Protein AF-A0A2V8T341-F1 (afdb_monomer)

Mean predicted aligned error: 6.02 Å

Radius of gyration: 18.94 Å; Cα contacts (8 Å, |Δi|>4): 83; chains: 1; bounding box: 45×25×47 Å

Nearest PDB structures (foldseek):
  7u1c-assembly1_A  TM=9.265E-01  e=1.200E-01  Caulobacter vibrioides
  6kjt-assembly1_D  TM=8.997E-01  e=2.477E-01  Jeotgalibacillus marinus
  4p85-assembly1_A  TM=9.113E-01  e=9.250E-01  metagenome
  9f07-assembly1_C  TM=2.945E-01  e=5.850E+00  Homo sapiens
  8acc-assembly1_A  TM=2.704E-01  e=7.128E+00  Sweet potato mild mottle virus

Foldseek 3Di:
DVVVQVVQQVCCVVVVDQWDKDFDDDDPDTPDIDIGGALDPPPHGHGGDPPRDDDCVPVCCVPPVVVVVVVVVVCPDVPNPDD

Solvent-accessible surface area (backbone atoms only — not comparable to full-atom values): 5126 Å² total; per-residue (Å²): 97,70,67,58,55,53,50,53,52,51,39,36,75,70,62,77,43,66,42,54,71,54,76,40,70,56,96,96,40,79,79,37,70,53,44,39,58,24,73,31,70,74,97,52,76,37,70,31,46,89,83,60,88,73,88,59,67,78,52,43,44,69,73,44,53,48,47,51,51,52,56,49,56,56,66,67,40,95,72,70,81,68,130

Secondary structure (DSSP, 8-state):
-HHHHHHHHHHHHHTS-SEEEEEEEETTEEEEEEEEEEEE-SSS-EE--TT-----GGGHIIIIIIHHHHHHHHHTSTTS---

pLDDT: mean 91.84, std 13.33, range [42.53, 98.62]

Structure (mmCIF, N/CA/C/O backbone):
data_AF-A0A2V8T341-F1
#
_entry.id   AF-A0A2V8T341-F1
#
loop_
_atom_site.group_PDB
_atom_site.id
_atom_site.type_symbol
_atom_site.label_atom_id
_atom_site.label_alt_id
_atom_site.label_comp_id
_atom_site.label_asym_id
_atom_site.label_entity_id
_atom_site.label_seq_id
_atom_site.pdbx_PDB_ins_code
_atom_site.Cartn_x
_atom_site.Cartn_y
_atom_site.Cartn_z
_atom_site.occupancy
_atom_site.B_iso_or_equiv
_atom_site.auth_seq_id
_atom_site.auth_comp_id
_atom_site.auth_asym_id
_atom_site.auth_atom_id
_atom_site.pdbx_PDB_model_num
ATOM 1 N N . SER A 1 1 ? -9.096 6.942 -10.668 1.00 75.31 1 SER A N 1
ATOM 2 C CA . SER A 1 1 ? -7.993 5.972 -10.835 1.00 75.31 1 SER A CA 1
ATOM 3 C C . SER A 1 1 ? -6.823 6.536 -11.630 1.00 75.31 1 SER A C 1
ATOM 5 O O . SER A 1 1 ? -5.738 6.623 -11.081 1.00 75.31 1 SER A O 1
ATOM 7 N N . LYS A 1 2 ? -7.017 6.981 -12.884 1.00 86.81 2 LYS A N 1
ATOM 8 C CA . LYS A 1 2 ? -5.917 7.311 -13.817 1.00 86.81 2 LYS A CA 1
ATOM 9 C C . LYS A 1 2 ? -4.852 8.273 -13.265 1.00 86.81 2 LYS A C 1
ATOM 11 O O . LYS A 1 2 ? -3.673 8.040 -13.496 1.00 86.81 2 LYS A O 1
ATOM 16 N N . ILE A 1 3 ? -5.252 9.293 -12.496 1.00 96.12 3 ILE A N 1
ATOM 17 C CA . ILE A 1 3 ? -4.316 10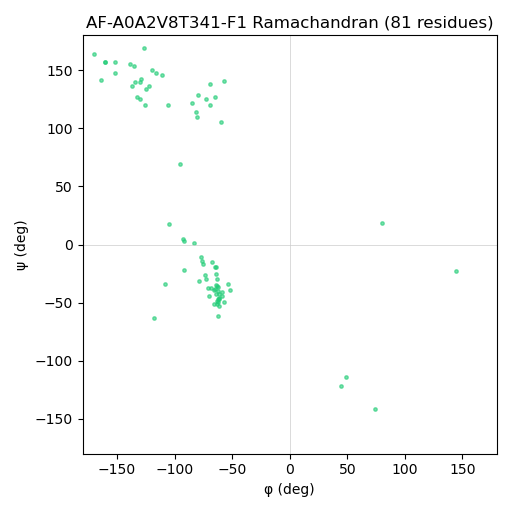.215 -11.824 1.00 96.12 3 ILE A CA 1
ATOM 18 C C . ILE A 1 3 ? -3.454 9.468 -10.794 1.00 96.12 3 ILE A C 1
ATOM 20 O O . ILE A 1 3 ? -2.233 9.580 -10.842 1.00 96.12 3 ILE A O 1
ATOM 24 N N . ILE A 1 4 ? -4.067 8.657 -9.925 1.00 97.38 4 ILE A N 1
ATOM 25 C CA . ILE A 1 4 ? -3.361 7.861 -8.910 1.00 97.38 4 ILE A CA 1
ATOM 26 C C . ILE A 1 4 ? -2.414 6.859 -9.572 1.00 97.38 4 ILE A C 1
ATOM 28 O O . ILE A 1 4 ? -1.232 6.857 -9.242 1.00 97.38 4 ILE A O 1
ATOM 32 N N . SER A 1 5 ? -2.887 6.083 -10.556 1.00 97.56 5 SER A N 1
ATOM 33 C CA . S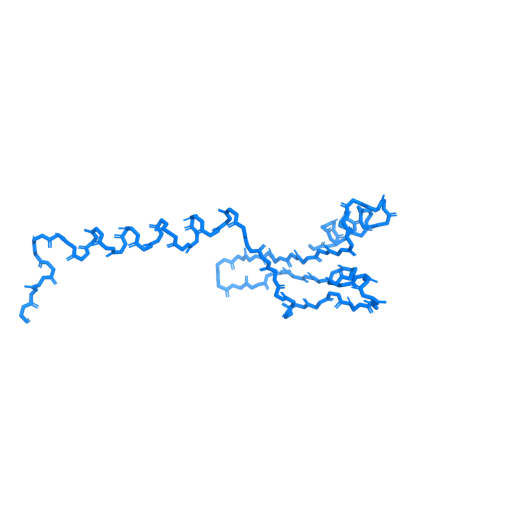ER A 1 5 ? -2.017 5.143 -11.273 1.00 97.56 5 SER A CA 1
ATOM 34 C C . SER A 1 5 ? -0.842 5.869 -11.937 1.00 97.56 5 SER A C 1
ATOM 36 O O . SER A 1 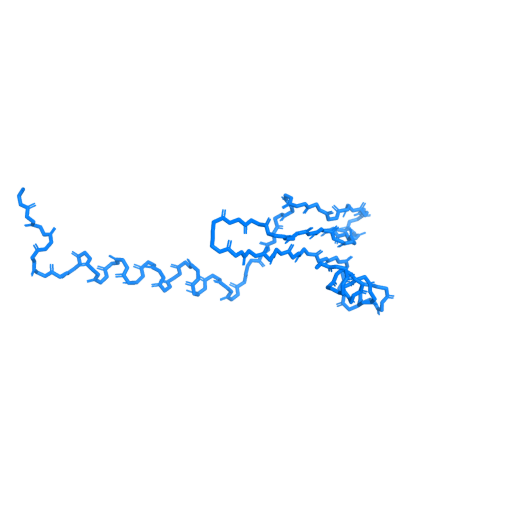5 ? 0.294 5.431 -11.794 1.00 97.56 5 SER A O 1
ATOM 38 N N . SER A 1 6 ? -1.076 7.013 -12.596 1.00 97.75 6 SER A N 1
ATOM 39 C CA . SER A 1 6 ? 0.001 7.781 -13.240 1.00 97.75 6 SER A CA 1
ATOM 40 C C . SER A 1 6 ? 1.018 8.345 -12.245 1.00 97.75 6 SER A C 1
ATOM 42 O O . SER A 1 6 ? 2.218 8.313 -12.511 1.00 97.75 6 SER A O 1
ATOM 44 N N . TYR A 1 7 ? 0.557 8.811 -11.082 1.00 98.25 7 TYR A N 1
ATOM 45 C CA . TYR A 1 7 ? 1.429 9.309 -10.027 1.00 98.25 7 TYR A CA 1
ATOM 46 C C . TYR A 1 7 ? 2.294 8.181 -9.457 1.00 98.25 7 TYR A C 1
ATOM 48 O O . TYR A 1 7 ? 3.518 8.296 -9.453 1.00 98.25 7 TYR A O 1
ATOM 56 N N . LEU A 1 8 ? 1.682 7.057 -9.073 1.00 98.25 8 LEU A N 1
ATOM 57 C CA . LEU A 1 8 ? 2.403 5.898 -8.542 1.00 98.25 8 LEU A CA 1
ATOM 58 C C . LEU A 1 8 ? 3.391 5.328 -9.564 1.00 98.25 8 LEU A C 1
ATOM 60 O O . LEU A 1 8 ? 4.532 5.051 -9.213 1.00 98.25 8 LEU A O 1
ATOM 64 N N . GLN A 1 9 ? 3.002 5.220 -10.838 1.00 98.12 9 GLN A N 1
ATOM 65 C CA . GLN A 1 9 ? 3.918 4.829 -11.914 1.00 98.12 9 GLN A CA 1
ATOM 66 C C . GLN A 1 9 ? 5.106 5.790 -12.036 1.00 98.12 9 GLN A C 1
ATOM 68 O O . GLN A 1 9 ? 6.232 5.335 -12.233 1.00 98.12 9 GLN A O 1
ATOM 73 N N . SER A 1 10 ? 4.881 7.101 -11.899 1.00 98.44 10 SER A N 1
ATOM 74 C CA . SER A 1 10 ? 5.964 8.088 -11.954 1.00 98.44 10 SER A CA 1
ATOM 75 C C . SER A 1 10 ? 6.936 7.948 -10.779 1.00 98.44 10 SER A C 1
ATOM 77 O O . SER A 1 10 ? 8.145 8.011 -10.983 1.00 98.44 10 SER A O 1
ATOM 79 N N . GLU A 1 11 ? 6.439 7.663 -9.574 1.00 98.62 11 GLU A N 1
ATOM 80 C CA . GLU A 1 11 ? 7.272 7.443 -8.388 1.00 98.62 11 GLU A CA 1
ATOM 81 C C . GLU A 1 11 ? 8.042 6.118 -8.455 1.00 98.62 11 GLU A C 1
ATOM 83 O O . GLU A 1 11 ? 9.223 6.070 -8.105 1.00 98.62 11 GLU A O 1
ATOM 88 N N . ILE A 1 12 ? 7.424 5.066 -9.002 1.00 98.44 12 ILE A N 1
ATOM 89 C CA . ILE A 1 12 ? 8.107 3.800 -9.302 1.00 98.44 12 ILE A CA 1
ATOM 90 C C . ILE A 1 12 ? 9.236 4.039 -10.311 1.00 98.44 12 ILE A C 1
ATOM 92 O O . ILE A 1 12 ? 10.360 3.591 -10.098 1.00 98.44 12 ILE A O 1
ATOM 96 N N . ALA A 1 13 ? 8.980 4.797 -11.383 1.00 98.00 13 ALA A N 1
ATOM 97 C CA . ALA A 1 13 ? 10.003 5.140 -12.371 1.00 98.00 13 ALA A CA 1
ATOM 98 C C . ALA A 1 13 ? 11.143 5.992 -11.780 1.00 98.00 13 ALA A C 1
ATOM 100 O O . ALA A 1 13 ? 12.281 5.891 -12.237 1.00 98.00 13 ALA A O 1
ATOM 101 N N . ARG A 1 14 ? 10.860 6.803 -10.750 1.00 98.19 14 ARG A N 1
ATOM 102 C CA . ARG A 1 14 ? 11.868 7.559 -9.984 1.00 98.19 14 ARG A CA 1
ATOM 103 C C . ARG A 1 14 ? 12.648 6.704 -8.982 1.00 98.19 14 ARG A C 1
ATOM 105 O O . ARG A 1 14 ? 13.649 7.183 -8.457 1.00 98.19 14 ARG A O 1
ATOM 112 N N . GLY A 1 15 ? 12.222 5.467 -8.727 1.00 97.50 15 GLY A N 1
ATOM 113 C CA . GLY A 1 15 ? 12.856 4.565 -7.767 1.00 97.50 15 GLY A CA 1
ATOM 114 C C . GLY A 1 15 ? 12.475 4.833 -6.309 1.00 97.50 15 GLY A C 1
ATOM 115 O O . GLY A 1 15 ? 13.184 4.379 -5.415 1.00 97.50 15 GLY A O 1
ATOM 116 N N . SER A 1 16 ? 11.376 5.553 -6.051 1.00 98.19 16 SER A N 1
ATOM 117 C CA . SER A 1 16 ? 10.900 5.837 -4.688 1.00 98.19 16 SER A CA 1
ATOM 118 C C . SER A 1 16 ? 10.479 4.556 -3.947 1.00 98.19 16 SER A C 1
ATOM 120 O O . SER A 1 16 ? 10.675 4.437 -2.740 1.00 98.19 16 SER A O 1
ATOM 122 N N . PHE A 1 17 ? 9.913 3.591 -4.676 1.00 96.56 17 PHE A N 1
ATOM 123 C CA . PHE A 1 17 ? 9.551 2.246 -4.217 1.00 96.56 17 PHE A CA 1
ATOM 124 C C . PHE A 1 17 ? 9.400 1.310 -5.434 1.00 96.56 17 PHE A C 1
ATOM 126 O O . PHE A 1 17 ? 9.166 1.790 -6.545 1.00 96.56 17 PHE A O 1
ATOM 133 N N . PRO A 1 18 ? 9.537 -0.019 -5.267 1.00 97.25 18 PRO A N 1
ATOM 134 C CA . PRO A 1 18 ? 9.528 -0.965 -6.389 1.00 97.25 18 PRO A CA 1
ATOM 135 C C . PRO A 1 18 ? 8.139 -1.199 -6.999 1.00 97.25 18 PRO A C 1
ATOM 137 O O . PRO A 1 18 ? 8.021 -1.535 -8.179 1.00 97.25 18 PRO A O 1
ATOM 140 N N . GLY A 1 19 ? 7.090 -1.017 -6.202 1.00 97.62 19 GLY A N 1
ATOM 141 C CA . GLY A 1 19 ? 5.706 -1.225 -6.594 1.00 97.62 19 GLY A CA 1
ATOM 142 C C . GLY A 1 19 ? 4.746 -0.691 -5.540 1.00 97.62 19 GLY A C 1
ATOM 143 O O . GLY A 1 19 ? 5.145 -0.408 -4.409 1.00 97.62 19 GLY A O 1
ATOM 144 N N . ALA A 1 20 ? 3.487 -0.528 -5.926 1.00 97.38 20 ALA A N 1
ATOM 145 C CA . ALA A 1 20 ? 2.425 -0.047 -5.056 1.00 97.38 20 ALA A CA 1
ATOM 146 C C . ALA A 1 20 ? 1.069 -0.592 -5.505 1.00 97.38 20 ALA A C 1
ATOM 148 O O . ALA A 1 20 ? 0.814 -0.750 -6.699 1.00 97.38 20 ALA A O 1
ATOM 149 N N . GLN A 1 21 ? 0.189 -0.806 -4.535 1.00 97.38 21 GLN A N 1
ATOM 150 C CA . GLN A 1 21 ? -1.220 -1.108 -4.742 1.00 97.38 21 GLN A CA 1
ATOM 151 C C . GLN A 1 21 ? -2.058 0.023 -4.150 1.00 97.38 21 GLN A C 1
ATOM 153 O O . GLN A 1 21 ? -1.680 0.622 -3.140 1.00 97.38 21 GLN A O 1
ATOM 158 N N . TYR A 1 22 ? -3.204 0.305 -4.759 1.00 97.00 22 TYR A N 1
ATOM 159 C CA . TYR A 1 22 ? -4.207 1.163 -4.147 1.00 97.00 22 TYR A CA 1
ATOM 160 C C . TYR A 1 22 ? -5.614 0.621 -4.364 1.00 97.00 22 TYR A C 1
ATOM 162 O O . TYR A 1 22 ? -5.889 -0.061 -5.349 1.00 97.00 22 TYR A O 1
ATOM 170 N N . ILE A 1 23 ? -6.507 1.008 -3.458 1.00 96.12 23 ILE A N 1
ATOM 171 C CA . ILE A 1 23 ? -7.946 0.796 -3.558 1.00 96.12 23 ILE A CA 1
ATOM 172 C C . ILE A 1 23 ? -8.660 2.099 -3.195 1.00 96.12 23 ILE A C 1
ATOM 174 O O . ILE A 1 23 ? -8.242 2.825 -2.292 1.00 96.12 23 ILE A O 1
ATOM 178 N N . ILE A 1 24 ? -9.721 2.415 -3.926 1.00 96.06 24 ILE A N 1
ATOM 179 C CA . ILE A 1 24 ? -10.635 3.520 -3.663 1.00 96.06 24 ILE A CA 1
ATOM 180 C C . ILE A 1 24 ? -12.029 2.911 -3.609 1.00 96.06 24 ILE A C 1
ATOM 182 O O . ILE A 1 24 ? -12.486 2.306 -4.582 1.00 96.06 24 ILE A O 1
ATOM 186 N N . GLY A 1 25 ? -12.685 3.064 -2.465 1.00 95.44 25 GLY A N 1
ATOM 187 C CA . GLY A 1 25 ? -14.037 2.579 -2.235 1.00 95.44 25 GLY A CA 1
ATOM 188 C C . GLY A 1 25 ? -14.991 3.712 -1.887 1.00 95.44 25 GLY A C 1
ATOM 189 O O . GLY A 1 25 ? -14.586 4.711 -1.292 1.00 95.44 25 GLY A O 1
ATOM 190 N N . GLU A 1 26 ? -16.251 3.523 -2.248 1.00 96.25 26 GLU A N 1
ATOM 191 C CA . GLU A 1 26 ? -17.384 4.339 -1.822 1.00 96.25 26 GLU A CA 1
ATOM 192 C C . GLU A 1 26 ? -18.496 3.382 -1.368 1.00 96.25 26 GLU A C 1
ATOM 194 O O . GLU A 1 26 ? -18.834 2.425 -2.070 1.00 96.25 26 GLU A O 1
ATOM 199 N N . ASP A 1 27 ? -19.005 3.581 -0.151 1.00 93.88 27 ASP A N 1
ATOM 200 C CA . ASP A 1 27 ? -19.899 2.648 0.545 1.00 93.88 27 ASP A CA 1
ATOM 201 C C . ASP A 1 27 ? -19.388 1.190 0.542 1.00 93.88 27 ASP A C 1
ATOM 203 O O . ASP A 1 27 ? -18.370 0.876 1.158 1.00 93.88 27 ASP A O 1
ATOM 207 N N . GLN A 1 28 ? -20.108 0.286 -0.130 1.00 92.75 28 GLN A N 1
ATOM 208 C CA . GLN A 1 28 ? -19.781 -1.139 -0.252 1.00 92.75 28 GLN A CA 1
ATOM 209 C C . GLN A 1 28 ? -19.228 -1.498 -1.638 1.00 92.75 28 GLN A C 1
ATOM 211 O O . GLN A 1 28 ? -19.254 -2.665 -2.031 1.00 92.75 28 GLN A O 1
ATOM 216 N N . GLN A 1 29 ? -18.767 -0.509 -2.407 1.00 96.44 29 GLN A N 1
ATOM 217 C CA . GLN A 1 29 ? -18.273 -0.713 -3.764 1.00 96.44 29 GLN A CA 1
ATOM 218 C C . GLN A 1 29 ? -16.834 -0.235 -3.917 1.00 96.44 29 GLN A C 1
ATOM 220 O O . GLN A 1 29 ? -16.459 0.854 -3.482 1.00 96.44 29 GLN A O 1
ATOM 225 N N . VAL A 1 30 ? -16.031 -1.050 -4.597 1.00 96.06 30 VAL A N 1
ATOM 226 C CA . VAL A 1 30 ? -14.713 -0.645 -5.084 1.00 96.06 30 VAL A CA 1
ATOM 227 C C . VAL A 1 30 ? -14.917 0.125 -6.382 1.00 96.06 30 VAL A C 1
ATOM 229 O O . VAL A 1 30 ? -15.372 -0.434 -7.377 1.00 96.06 30 VAL A O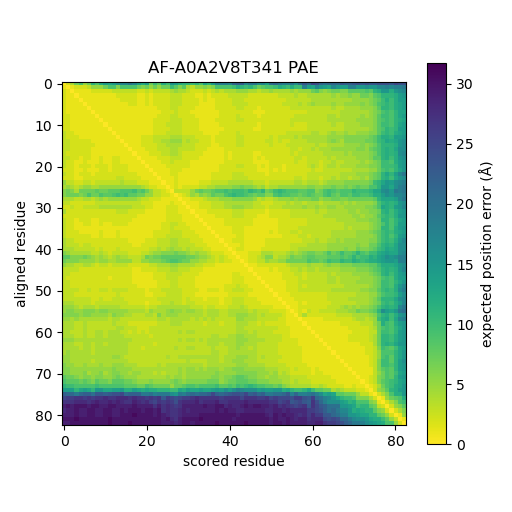 1
ATOM 232 N N . ILE A 1 31 ? -14.597 1.419 -6.371 1.00 96.25 31 ILE A N 1
ATOM 233 C CA . ILE A 1 31 ? -14.751 2.294 -7.543 1.00 96.25 31 ILE A CA 1
ATOM 234 C C . ILE A 1 31 ? -13.481 2.342 -8.397 1.00 96.25 31 ILE A C 1
ATOM 236 O O . ILE A 1 31 ? -13.526 2.693 -9.577 1.00 96.25 31 ILE A O 1
ATOM 240 N N . ALA A 1 32 ? -12.332 2.015 -7.804 1.00 96.62 32 ALA A N 1
ATOM 241 C CA . ALA A 1 32 ? -11.064 1.883 -8.499 1.00 96.62 32 ALA A CA 1
ATOM 242 C C . ALA A 1 32 ? -10.047 1.122 -7.652 1.00 96.62 32 ALA A C 1
ATOM 244 O O . ALA A 1 32 ? -9.907 1.388 -6.464 1.00 96.62 32 ALA A O 1
ATOM 245 N N . GLU A 1 33 ? -9.249 0.288 -8.298 1.00 97.50 33 GLU A N 1
ATOM 246 C CA . GLU A 1 33 ? -8.079 -0.349 -7.707 1.00 97.50 33 GLU A CA 1
ATOM 247 C C . GLU A 1 33 ? -7.049 -0.639 -8.794 1.00 97.50 33 GLU A C 1
ATOM 249 O O . GLU A 1 33 ? -7.386 -0.687 -9.980 1.00 97.50 33 GLU A O 1
ATOM 254 N N . ASP A 1 34 ? -5.790 -0.766 -8.395 1.00 97.94 34 ASP A N 1
ATOM 255 C CA . ASP A 1 34 ? -4.702 -1.132 -9.297 1.00 97.94 34 ASP A CA 1
ATOM 256 C C . ASP A 1 34 ? -3.512 -1.666 -8.493 1.00 97.94 34 ASP A C 1
ATOM 258 O O . ASP A 1 34 ? -3.336 -1.325 -7.317 1.00 97.94 34 ASP A O 1
ATOM 262 N N . ALA A 1 35 ? -2.666 -2.450 -9.154 1.00 98.12 35 ALA A N 1
ATOM 263 C CA . ALA A 1 35 ? -1.383 -2.904 -8.638 1.00 98.12 35 ALA A CA 1
ATOM 264 C C . ALA A 1 35 ? -0.302 -2.627 -9.686 1.00 98.12 35 ALA A C 1
ATOM 266 O O . ALA A 1 35 ? -0.410 -3.012 -10.848 1.00 98.12 35 ALA A O 1
ATOM 267 N N . LEU A 1 36 ? 0.737 -1.90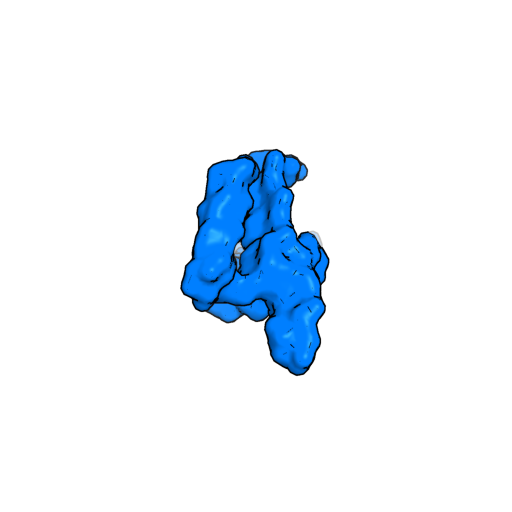6 -9.276 1.00 98.31 36 LEU A N 1
ATOM 268 C CA . LEU A 1 36 ? 1.715 -1.300 -10.170 1.00 98.31 36 LEU A CA 1
ATOM 269 C C . LEU A 1 36 ? 3.129 -1.672 -9.733 1.00 98.31 36 LEU A C 1
ATOM 271 O O . LEU A 1 36 ? 3.440 -1.690 -8.544 1.00 98.31 36 LEU A O 1
ATOM 275 N N . GLY A 1 37 ? 4.012 -1.897 -10.704 1.00 98.12 37 GLY A N 1
ATOM 276 C CA . GLY A 1 37 ? 5.410 -2.236 -10.444 1.00 98.12 37 GLY A CA 1
ATOM 277 C C . GLY A 1 37 ? 5.583 -3.672 -9.952 1.00 98.12 37 GLY A C 1
ATOM 278 O O . GLY A 1 37 ? 4.930 -4.592 -10.445 1.00 98.12 37 GLY A O 1
ATOM 279 N N . TYR A 1 38 ? 6.500 -3.866 -9.009 1.00 98.31 38 TYR A N 1
ATOM 280 C CA . TYR A 1 38 ? 6.938 -5.186 -8.567 1.00 98.31 38 TYR A CA 1
ATOM 281 C C . TYR A 1 38 ? 6.786 -5.347 -7.053 1.00 98.31 38 TYR A C 1
ATOM 283 O O . TYR A 1 38 ? 7.188 -4.472 -6.287 1.00 98.31 38 TYR A O 1
ATOM 291 N N . ALA A 1 39 ? 6.230 -6.482 -6.629 1.00 97.44 39 ALA A N 1
ATOM 292 C CA . ALA A 1 39 ? 6.177 -6.901 -5.230 1.00 97.44 39 ALA A CA 1
ATOM 293 C C . ALA A 1 39 ? 7.552 -7.356 -4.719 1.00 97.44 39 ALA A C 1
ATOM 295 O O . ALA A 1 39 ? 7.870 -7.200 -3.543 1.00 97.44 39 ALA A O 1
ATOM 296 N N . LEU A 1 40 ? 8.376 -7.895 -5.621 1.00 96.38 40 LEU A N 1
ATOM 297 C CA . LEU A 1 40 ? 9.735 -8.350 -5.355 1.00 96.38 40 LEU A CA 1
ATOM 298 C C . LEU A 1 40 ? 10.640 -7.888 -6.493 1.00 96.38 40 LEU A C 1
ATOM 300 O O . LEU A 1 40 ? 10.256 -7.990 -7.656 1.00 96.38 40 LEU A O 1
ATOM 304 N N . VAL A 1 41 ? 11.828 -7.382 -6.171 1.00 96.12 41 VAL A N 1
ATOM 305 C CA . VAL A 1 41 ? 12.838 -7.008 -7.178 1.00 96.12 41 VAL A CA 1
A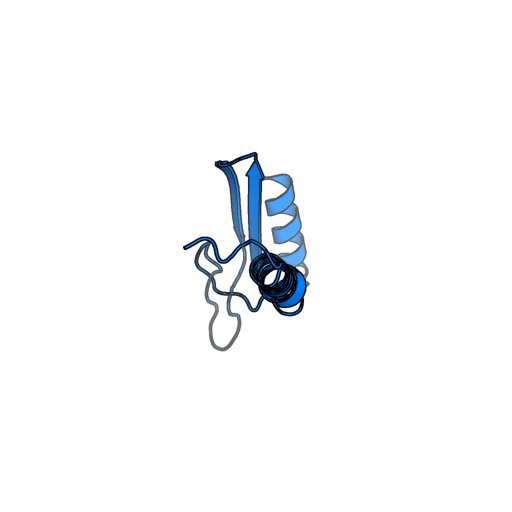TOM 306 C C . VAL A 1 41 ? 14.014 -7.977 -7.177 1.00 96.12 41 VAL A C 1
ATOM 308 O O . VAL A 1 41 ? 14.564 -8.256 -8.241 1.00 96.12 41 VAL A O 1
ATOM 311 N N . GLU A 1 42 ? 14.372 -8.499 -6.003 1.00 94.38 42 GLU A N 1
ATOM 312 C CA . GLU A 1 42 ? 15.479 -9.430 -5.799 1.00 94.38 42 GLU A CA 1
ATOM 313 C C . GLU A 1 42 ? 15.001 -10.643 -4.986 1.00 94.38 42 GLU A C 1
ATOM 315 O O . GLU A 1 42 ? 14.247 -10.460 -4.030 1.00 94.38 42 GLU A O 1
ATOM 320 N N . PRO A 1 43 ? 15.431 -11.874 -5.319 1.00 93.94 43 PRO A N 1
ATOM 321 C CA . PRO A 1 43 ? 16.385 -12.220 -6.381 1.00 93.94 43 PRO A CA 1
ATOM 322 C C . PRO A 1 43 ? 15.798 -12.149 -7.800 1.00 93.94 43 PRO A C 1
ATOM 324 O O . PRO A 1 43 ? 16.552 -12.091 -8.767 1.00 93.94 43 PRO A O 1
ATOM 327 N N . GLU A 1 44 ? 14.474 -12.126 -7.935 1.00 95.31 44 GLU A N 1
ATOM 328 C CA . GLU A 1 44 ? 13.781 -12.029 -9.217 1.00 95.31 44 GLU A CA 1
ATOM 329 C C . GLU A 1 44 ? 12.636 -11.017 -9.157 1.00 95.31 44 GLU A C 1
ATOM 331 O O . GLU A 1 44 ? 12.065 -10.747 -8.098 1.00 95.31 44 GLU A O 1
ATOM 336 N N . ARG A 1 45 ? 12.299 -10.450 -10.318 1.00 96.69 45 ARG A N 1
ATOM 337 C CA . ARG A 1 45 ? 11.225 -9.466 -10.428 1.00 96.69 45 ARG A CA 1
ATOM 338 C C . ARG A 1 45 ? 9.867 -10.154 -10.475 1.00 96.69 45 ARG A C 1
ATOM 340 O O . ARG A 1 45 ? 9.509 -10.731 -11.498 1.00 96.69 45 ARG A O 1
ATOM 347 N N . VAL A 1 46 ? 9.093 -10.014 -9.403 1.00 97.56 46 VAL A N 1
ATOM 348 C CA . VAL A 1 46 ? 7.711 -10.505 -9.318 1.00 97.56 46 VAL A CA 1
ATOM 349 C C . VAL A 1 46 ? 6.760 -9.315 -9.424 1.00 97.56 46 VAL A C 1
ATOM 351 O O . VAL A 1 46 ? 6.850 -8.407 -8.593 1.00 97.56 46 VAL A O 1
ATOM 354 N N . PRO A 1 47 ? 5.870 -9.265 -10.433 1.00 98.12 47 PRO A N 1
ATOM 355 C CA . PRO A 1 47 ? 4.891 -8.191 -10.564 1.00 98.12 47 PRO A CA 1
ATOM 356 C C . PRO A 1 47 ? 4.011 -8.068 -9.319 1.00 98.12 47 PRO A C 1
ATOM 358 O O . PRO A 1 47 ? 3.609 -9.077 -8.741 1.00 98.12 47 PRO A O 1
ATOM 361 N N . ALA A 1 48 ? 3.698 -6.836 -8.919 1.00 98.06 48 ALA A N 1
ATOM 362 C CA . ALA A 1 48 ? 2.658 -6.610 -7.926 1.00 98.06 48 ALA A CA 1
ATOM 363 C C . ALA A 1 48 ? 1.292 -6.959 -8.533 1.00 98.06 48 ALA A C 1
ATOM 365 O O . ALA A 1 48 ? 0.998 -6.625 -9.680 1.00 98.06 48 ALA A O 1
ATOM 366 N N . THR A 1 49 ? 0.459 -7.629 -7.750 1.00 98.06 49 THR A N 1
ATOM 367 C CA . THR A 1 49 ? -0.915 -8.015 -8.094 1.00 98.06 49 THR A CA 1
ATOM 368 C C . THR A 1 49 ? -1.870 -7.519 -7.017 1.00 98.06 49 THR A C 1
ATOM 370 O O . THR A 1 49 ? -1.436 -7.121 -5.934 1.00 98.06 49 THR A O 1
ATOM 373 N N . LEU A 1 50 ? -3.180 -7.580 -7.278 1.00 97.44 50 LEU A N 1
ATOM 374 C CA . LEU A 1 50 ? -4.164 -7.215 -6.258 1.00 97.44 50 LEU A CA 1
ATOM 375 C C . LEU A 1 50 ? -4.142 -8.152 -5.032 1.00 97.44 50 LEU A C 1
ATOM 377 O O . LEU A 1 50 ? -4.561 -7.755 -3.949 1.00 97.44 50 LEU A O 1
ATOM 381 N N . ASP A 1 51 ? -3.581 -9.352 -5.188 1.00 97.06 51 ASP A N 1
ATOM 382 C CA . ASP A 1 51 ? -3.434 -10.359 -4.131 1.00 97.06 51 ASP A CA 1
ATOM 383 C C . ASP A 1 51 ? -2.083 -10.280 -3.397 1.00 97.06 51 ASP A C 1
ATOM 385 O O . ASP A 1 51 ? -1.756 -11.144 -2.581 1.00 97.06 51 ASP A O 1
ATOM 389 N N . THR A 1 52 ? -1.248 -9.281 -3.704 1.00 97.00 52 THR A N 1
ATOM 390 C CA . THR A 1 52 ? 0.066 -9.145 -3.066 1.00 97.00 52 THR A CA 1
ATOM 391 C C . THR A 1 52 ? -0.090 -8.867 -1.574 1.00 97.00 52 THR A C 1
ATOM 393 O O . THR A 1 52 ? -0.766 -7.928 -1.161 1.00 97.00 52 THR A O 1
ATOM 396 N N . ILE A 1 53 ? 0.577 -9.676 -0.749 1.00 95.56 53 ILE A N 1
ATOM 397 C CA . ILE A 1 53 ? 0.581 -9.510 0.704 1.00 95.56 53 ILE A CA 1
ATOM 398 C C . ILE A 1 53 ? 1.668 -8.504 1.085 1.00 95.56 53 ILE A C 1
ATOM 400 O O . ILE A 1 53 ? 2.849 -8.723 0.818 1.00 95.56 53 ILE A O 1
ATOM 404 N N . TYR A 1 54 ? 1.264 -7.429 1.758 1.00 93.94 54 TYR A N 1
ATOM 405 C CA . TYR A 1 54 ? 2.156 -6.398 2.285 1.00 93.94 54 TYR A CA 1
ATOM 406 C C . TYR A 1 54 ? 2.191 -6.429 3.816 1.00 93.94 54 TYR A C 1
ATOM 408 O O . TYR A 1 54 ? 1.174 -6.679 4.466 1.00 93.94 54 TYR A O 1
ATOM 416 N N . ASP A 1 55 ? 3.348 -6.113 4.404 1.00 93.75 55 ASP A N 1
ATOM 417 C CA . ASP A 1 55 ? 3.428 -5.824 5.837 1.00 93.75 55 ASP A CA 1
ATOM 418 C C . ASP A 1 55 ? 2.720 -4.490 6.122 1.00 93.75 55 ASP A C 1
ATOM 420 O O . ASP A 1 55 ? 3.076 -3.438 5.589 1.00 93.75 55 ASP A O 1
ATOM 424 N N . MET A 1 56 ? 1.688 -4.538 6.960 1.00 93.94 56 MET A N 1
ATOM 425 C CA . MET A 1 56 ? 0.885 -3.373 7.337 1.00 93.94 56 MET A CA 1
ATOM 426 C C . MET A 1 56 ? 1.592 -2.465 8.351 1.00 93.94 56 MET A C 1
ATOM 428 O O . MET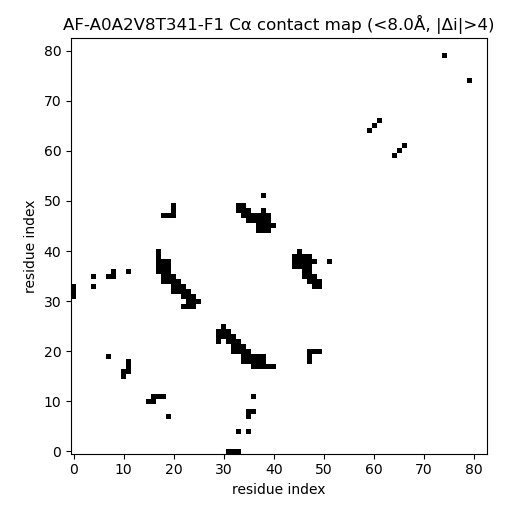 A 1 56 ? 1.166 -1.327 8.567 1.00 93.94 56 MET A O 1
ATOM 432 N N . ALA A 1 57 ? 2.669 -2.936 8.986 1.00 94.19 57 ALA A N 1
ATOM 433 C CA . ALA A 1 57 ? 3.473 -2.203 9.953 1.00 94.19 57 ALA A CA 1
ATOM 434 C C . ALA A 1 57 ? 2.597 -1.443 10.969 1.00 94.19 57 ALA A C 1
ATOM 436 O O . ALA A 1 57 ? 1.764 -2.025 11.673 1.00 94.19 57 ALA A O 1
ATOM 437 N N . SER A 1 58 ? 2.744 -0.118 11.055 1.00 97.19 58 SER A N 1
ATOM 438 C CA . SER A 1 58 ? 1.987 0.696 12.010 1.00 97.19 58 SER A CA 1
ATOM 439 C C . SER A 1 58 ? 0.481 0.777 11.740 1.00 97.19 58 SER A C 1
ATOM 441 O O . SER A 1 58 ? -0.235 1.124 12.679 1.00 97.19 58 SER A O 1
ATOM 443 N N . LEU A 1 59 ? -0.024 0.397 10.557 1.00 97.31 59 LEU A N 1
ATOM 444 C CA . LEU A 1 59 ? -1.471 0.267 10.320 1.00 97.31 59 LEU A CA 1
ATOM 445 C C . LEU A 1 59 ? -2.103 -0.848 11.162 1.00 97.31 59 LEU A C 1
ATOM 447 O O . LEU A 1 59 ? -3.298 -0.797 11.447 1.00 97.31 59 LEU A O 1
ATOM 451 N N . THR A 1 60 ? -1.305 -1.789 11.673 1.00 97.06 60 THR A N 1
ATOM 452 C CA . THR A 1 60 ? -1.763 -2.789 12.651 1.00 97.06 60 THR A CA 1
ATOM 453 C C . THR A 1 60 ? -2.423 -2.137 13.870 1.00 97.06 60 THR A C 1
ATOM 455 O O . THR A 1 60 ? -3.388 -2.671 14.413 1.00 97.06 60 THR A O 1
ATOM 458 N N . LYS A 1 61 ? -1.954 -0.954 14.296 1.00 97.69 61 LYS A N 1
ATOM 459 C CA . LYS A 1 61 ? -2.499 -0.256 15.469 1.00 97.69 61 LYS A CA 1
ATOM 460 C C . LYS A 1 61 ? -3.978 0.113 15.274 1.00 97.69 61 LYS A C 1
ATOM 462 O O . LYS A 1 61 ? -4.788 -0.383 16.054 1.00 97.69 61 LYS A O 1
ATOM 467 N N . PRO A 1 62 ? -4.368 0.935 14.278 1.00 97.06 62 PRO A N 1
ATOM 468 C CA . PRO A 1 62 ? -5.774 1.271 14.074 1.00 97.06 62 PRO A CA 1
ATOM 469 C C . PRO A 1 62 ? -6.619 0.086 13.586 1.00 97.06 62 PRO A C 1
ATOM 471 O O . PRO A 1 62 ? -7.755 -0.048 14.029 1.00 97.06 62 PRO A O 1
ATOM 474 N N . LEU A 1 63 ? -6.086 -0.781 12.715 1.00 96.31 63 LEU A N 1
ATOM 475 C CA . LEU A 1 63 ? -6.881 -1.844 12.084 1.00 96.31 63 LEU A CA 1
ATOM 476 C C . LEU A 1 63 ? -7.112 -3.057 12.990 1.00 96.31 63 LEU A C 1
ATOM 478 O O . LEU A 1 63 ? -8.147 -3.710 12.889 1.00 96.31 63 LEU A O 1
ATOM 482 N N . VAL A 1 64 ? -6.163 -3.361 13.877 1.00 96.69 64 VAL A N 1
ATOM 483 C CA . VAL A 1 64 ? -6.211 -4.559 14.724 1.00 96.69 64 VAL A CA 1
ATOM 484 C C . VAL A 1 64 ? -6.262 -4.173 16.193 1.00 96.69 64 VAL A C 1
ATOM 486 O O . VAL A 1 64 ? -7.248 -4.451 16.868 1.00 96.69 64 VAL A O 1
ATOM 489 N N . THR A 1 65 ? -5.224 -3.515 16.712 1.00 96.94 65 THR A N 1
ATOM 490 C CA . THR A 1 65 ? -5.096 -3.286 18.159 1.00 96.94 65 THR A CA 1
ATOM 491 C C . THR A 1 65 ? -6.230 -2.423 18.709 1.00 96.94 65 THR A C 1
ATOM 493 O O . THR A 1 65 ? -6.880 -2.818 19.673 1.00 96.94 65 THR A O 1
ATOM 496 N N . ALA A 1 66 ? -6.500 -1.271 18.095 1.00 97.38 66 ALA A N 1
ATOM 497 C CA . ALA A 1 66 ? -7.556 -0.363 18.532 1.00 97.38 66 ALA A CA 1
ATOM 498 C C . ALA A 1 66 ? -8.941 -1.014 18.408 1.00 97.38 66 ALA A C 1
ATOM 500 O O . ALA A 1 66 ? -9.737 -0.931 19.343 1.00 97.38 66 ALA A O 1
ATOM 501 N N . LEU A 1 67 ? -9.198 -1.724 17.302 1.00 97.06 67 LEU A N 1
ATOM 502 C CA . LEU A 1 67 ? -10.433 -2.483 17.110 1.00 97.06 67 LEU A CA 1
ATOM 503 C C . LEU A 1 67 ? -10.641 -3.503 18.238 1.00 97.06 67 LEU A C 1
ATOM 505 O O . LEU A 1 67 ? -11.708 -3.535 18.847 1.00 97.06 67 LEU A O 1
ATOM 509 N N . LEU A 1 68 ? -9.622 -4.305 18.557 1.00 96.88 68 LEU A N 1
ATOM 510 C CA . LEU A 1 68 ? -9.693 -5.292 19.636 1.00 96.88 68 LEU A CA 1
ATOM 511 C C . LEU A 1 68 ? -9.914 -4.640 21.004 1.00 96.88 68 LEU A C 1
ATOM 513 O O . LEU A 1 68 ? -10.715 -5.147 21.783 1.00 96.88 68 LEU A O 1
ATOM 517 N N . VAL A 1 69 ? -9.258 -3.510 21.284 1.00 96.50 69 VAL A N 1
ATOM 518 C CA . VAL A 1 69 ? -9.451 -2.757 22.533 1.00 96.50 69 VAL A CA 1
ATOM 519 C C . VAL A 1 69 ? -10.895 -2.276 22.668 1.00 96.50 69 VAL A C 1
ATOM 521 O O . VAL A 1 69 ? -11.497 -2.489 23.718 1.00 96.50 69 VAL A O 1
ATOM 524 N N . VAL A 1 70 ? -11.479 -1.685 21.619 1.00 95.81 70 VAL A N 1
ATOM 525 C CA . VAL A 1 70 ? -12.882 -1.234 21.641 1.00 95.81 70 VAL A CA 1
ATOM 526 C C . VAL A 1 70 ? -13.827 -2.418 21.835 1.00 95.81 70 VAL A C 1
ATOM 528 O O . VAL A 1 70 ? -14.668 -2.379 22.728 1.00 95.81 70 VAL A O 1
ATOM 531 N N . ARG A 1 71 ? -13.642 -3.513 21.085 1.00 94.69 71 ARG A N 1
ATOM 532 C CA . ARG A 1 71 ? -14.472 -4.723 21.226 1.00 94.69 71 ARG A CA 1
ATOM 533 C C . ARG A 1 71 ? -14.351 -5.365 22.607 1.00 94.69 71 ARG A C 1
ATOM 535 O O . ARG A 1 71 ? -15.330 -5.899 23.122 1.00 94.69 71 ARG A O 1
ATOM 542 N N . PHE A 1 72 ? -13.165 -5.343 23.209 1.00 92.94 72 PHE A N 1
ATOM 543 C CA . PHE A 1 72 ? -12.958 -5.848 24.563 1.00 92.94 72 PHE A CA 1
ATOM 544 C C . PHE A 1 72 ? -13.626 -4.944 25.605 1.00 92.94 72 PHE A C 1
ATOM 546 O O . PHE A 1 72 ? -14.317 -5.441 26.490 1.00 92.94 72 PHE A O 1
ATOM 553 N N . ALA A 1 73 ? -13.480 -3.624 25.468 1.00 92.44 73 ALA A N 1
ATOM 554 C CA . ALA A 1 73 ? -14.126 -2.652 26.343 1.00 92.44 73 ALA A CA 1
ATOM 555 C C . ALA A 1 73 ? -15.659 -2.709 26.256 1.00 92.44 73 ALA A C 1
ATOM 557 O O . ALA A 1 73 ? -16.320 -2.537 27.273 1.00 92.44 73 ALA A O 1
ATOM 558 N N . GLU A 1 74 ? -16.228 -2.976 25.076 1.00 91.19 74 GLU A N 1
ATOM 559 C CA . GLU A 1 74 ? -17.664 -3.236 24.909 1.00 91.19 74 GLU A CA 1
ATOM 560 C C . GLU A 1 74 ? -18.096 -4.471 25.702 1.00 91.19 74 GLU A C 1
ATOM 562 O O . GLU A 1 74 ? -18.965 -4.365 26.559 1.00 91.19 74 GLU A O 1
ATOM 567 N N . ARG A 1 75 ? -17.413 -5.608 25.517 1.00 82.25 75 ARG A N 1
ATOM 568 C CA . ARG A 1 75 ? -17.724 -6.869 26.216 1.00 82.25 75 ARG A CA 1
ATOM 569 C C . ARG A 1 75 ? -17.537 -6.807 27.735 1.00 82.25 75 ARG A C 1
ATOM 571 O O . ARG A 1 75 ? -18.143 -7.593 28.451 1.00 82.25 75 ARG A O 1
ATOM 578 N N . GLY A 1 76 ? -16.680 -5.913 28.227 1.00 67.81 76 GLY A N 1
ATOM 579 C CA . GLY A 1 76 ? -16.421 -5.704 29.653 1.00 67.81 76 GLY A CA 1
ATOM 580 C C . GLY A 1 76 ? -17.419 -4.780 30.360 1.00 67.81 76 GLY A C 1
ATOM 581 O O . GLY A 1 76 ? -17.247 -4.520 31.552 1.00 67.81 76 GLY A O 1
ATOM 582 N N . LYS A 1 77 ? -18.441 -4.255 29.667 1.00 57.75 77 LYS A N 1
ATOM 583 C CA . LYS A 1 77 ? -19.490 -3.440 30.292 1.00 57.75 77 LYS A CA 1
ATOM 584 C C . LYS A 1 77 ? -20.413 -4.331 31.140 1.00 57.7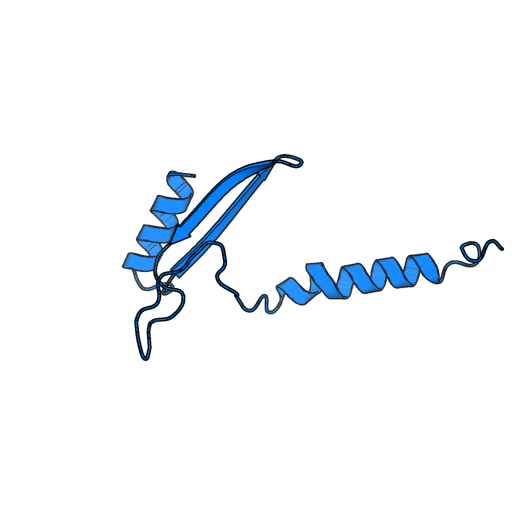5 77 LYS A C 1
ATOM 586 O O . LYS A 1 77 ? -20.981 -5.288 30.610 1.00 57.75 77 LYS A O 1
ATOM 591 N N . PRO A 1 78 ? -20.613 -4.031 32.439 1.00 48.97 78 PRO A N 1
ATOM 592 C CA . PRO A 1 78 ? -21.614 -4.713 33.256 1.00 48.97 78 PRO A CA 1
ATOM 593 C C . PRO A 1 78 ? -23.007 -4.506 32.639 1.00 48.97 78 PRO A C 1
ATOM 595 O O . PRO A 1 78 ? -23.548 -3.404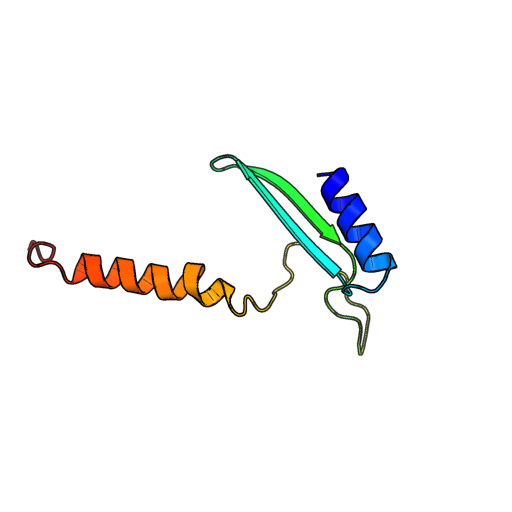 32.691 1.00 48.97 78 PRO A O 1
ATOM 598 N N . GLY A 1 79 ? -23.545 -5.549 32.003 1.00 56.44 79 GLY A N 1
ATOM 599 C CA . GLY A 1 79 ? -24.820 -5.513 31.275 1.00 56.44 79 GLY A CA 1
ATOM 600 C C . GLY A 1 79 ? -24.860 -6.376 30.008 1.00 56.44 79 GLY A C 1
ATOM 601 O O . GLY A 1 79 ? -25.940 -6.817 29.638 1.00 56.44 79 GLY A O 1
ATOM 602 N N . ASP A 1 80 ? -23.708 -6.694 29.403 1.00 56.53 80 ASP A N 1
ATOM 603 C CA . ASP A 1 80 ? -23.642 -7.461 28.139 1.00 56.53 80 ASP A CA 1
ATOM 604 C C . ASP A 1 80 ? -23.519 -8.989 28.332 1.00 56.53 80 ASP A C 1
ATOM 606 O O . ASP A 1 80 ? -23.476 -9.752 27.367 1.00 56.53 80 ASP A O 1
ATOM 610 N N . HIS A 1 81 ? -23.541 -9.459 29.583 1.00 50.44 81 HIS A N 1
ATOM 611 C CA . HIS A 1 81 ? -23.899 -10.838 29.924 1.00 50.44 81 HIS A CA 1
ATOM 612 C C . HIS A 1 81 ? -25.387 -10.885 30.293 1.00 50.44 81 HIS A C 1
ATOM 614 O O . HIS A 1 81 ? -25.742 -11.053 31.460 1.00 50.44 81 HIS A O 1
ATOM 620 N N . VAL A 1 82 ? -26.262 -10.691 29.305 1.00 43.72 82 VAL A N 1
ATOM 621 C CA . VAL A 1 82 ? -27.645 -11.164 29.426 1.00 43.72 82 VAL A CA 1
ATOM 622 C C . VAL A 1 82 ? -27.629 -12.657 29.113 1.00 43.72 82 VAL A C 1
ATOM 624 O O . VAL A 1 82 ? -27.027 -13.084 28.129 1.00 43.72 82 VAL A O 1
ATOM 627 N N . VAL A 1 83 ? -28.224 -13.407 30.036 1.00 42.53 83 VAL A N 1
ATOM 628 C CA . VAL A 1 83 ? -28.555 -14.838 29.990 1.00 42.53 83 VAL A CA 1
ATOM 629 C C . VAL A 1 83 ? -29.040 -15.291 28.615 1.00 42.53 83 VAL A C 1
ATOM 631 O O . VAL A 1 83 ? -29.833 -14.537 28.006 1.00 42.53 83 VAL A O 1
#

Sequence (83 aa):
SKIISSYLQSEIARGSFPGAQYIIGEDQQVIAEDALGYALVEPERVPATLDTIYDMASLTKPLVTALLVVRFAERGKPGDHVV